Protein AF-A0A7V9GQA6-F1 (afdb_monomer)

Radius of gyration: 10.42 Å; Cα contacts (8 Å, |Δi|>4): 87; chains: 1; bounding box: 25×18×23 Å

Sequence (61 aa):
MEKIELKTNIINQDDVAKVTSGLDKAFGKGKWSVDLKSANKVLHIEACEIDETEVISVITQ

Mean predicted aligned error: 3.98 Å

Solvent-accessible surface area (backbone atoms only — not comparable to full-atom values): 3630 Å² total; per-residue (Å²): 120,47,73,51,79,39,80,44,87,55,76,52,71,69,50,45,60,67,28,43,67,46,47,35,69,75,55,34,80,87,24,57,50,73,42,66,82,50,96,70,15,39,35,37,39,48,31,83,78,83,56,69,68,61,53,51,55,43,70,69,109

Nearest PDB structures (foldseek):
  2n2t-assembly1_A  TM=5.374E-01  e=8.639E-02  synthetic construct
  6sgb-assembly1_FT  TM=5.394E-01  e=3.367E-01  Trypanosoma brucei brucei
  6sgb-assembly1_FS  TM=5.366E-01  e=3.367E-01  Trypanosoma brucei brucei
  7dv8-assembly1_K  TM=6.021E-01  e=5.971E-01  Oryza sativa Japonica Group
  8ure-assembly1_G  TM=4.624E-01  e=1.515E+00  synthetic construct

Secondary structure (DSSP, 8-state):
-EEEEEE----SHHHHHHHHHHHHHHT-TTSEEEE-SSTT-EEEEEESS--HHHHHHHHT-

Foldseek 3Di:
DDKDKDQAPQQDVVLVVQLVVVCCVPQNPPQWDWDNPDPRIIIMGHHPDDDVVSVRVSSVD

Structure (mmCIF, N/CA/C/O backbone):
data_AF-A0A7V9GQA6-F1
#
_entry.id   AF-A0A7V9GQA6-F1
#
loop_
_atom_site.group_PDB
_atom_site.id
_atom_site.type_symbol
_atom_site.label_atom_id
_atom_site.label_alt_id
_atom_site.label_comp_id
_atom_site.label_asym_id
_atom_site.label_entity_id
_atom_site.label_seq_id
_atom_site.pdbx_PDB_ins_code
_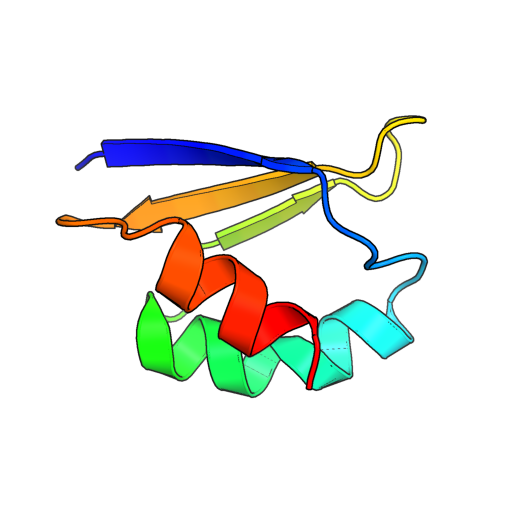atom_site.Cartn_x
_atom_site.Cartn_y
_atom_site.Cartn_z
_atom_site.occupancy
_atom_site.B_iso_or_equiv
_atom_site.auth_seq_id
_atom_site.auth_comp_id
_atom_site.auth_asym_id
_atom_site.auth_atom_id
_atom_site.pdbx_PDB_model_num
ATOM 1 N N . MET A 1 1 ? -18.002 9.677 0.500 1.00 67.00 1 MET A N 1
ATOM 2 C CA . MET A 1 1 ? -16.803 8.897 0.139 1.00 67.00 1 MET A CA 1
ATOM 3 C C . MET A 1 1 ? -15.811 9.889 -0.399 1.00 67.00 1 MET A C 1
ATOM 5 O O . MET A 1 1 ? -16.121 10.559 -1.379 1.00 67.00 1 MET A O 1
ATOM 9 N N . GLU A 1 2 ? -14.700 10.033 0.301 1.00 81.38 2 GLU A N 1
ATOM 10 C CA . GLU A 1 2 ? -13.595 10.884 -0.106 1.00 81.38 2 GLU A CA 1
ATOM 11 C C . GLU A 1 2 ? -12.584 10.043 -0.869 1.00 81.38 2 GLU A C 1
ATOM 13 O O . GLU A 1 2 ? -12.426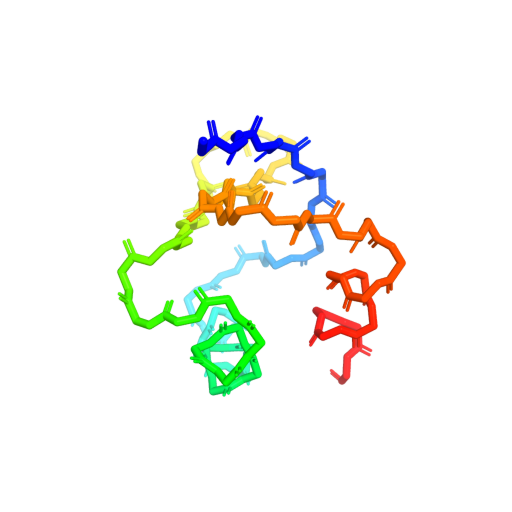 8.847 -0.613 1.00 81.38 2 GLU A O 1
ATOM 18 N N . LYS A 1 3 ? -11.943 10.673 -1.848 1.00 87.56 3 LYS A N 1
ATOM 19 C CA . LYS A 1 3 ? -10.870 10.076 -2.624 1.00 87.56 3 LYS A CA 1
ATOM 20 C C . LYS A 1 3 ? -9.679 11.004 -2.553 1.00 87.56 3 LYS A C 1
ATOM 22 O O . LYS A 1 3 ? -9.806 12.163 -2.941 1.00 87.56 3 LYS A O 1
ATOM 27 N N . ILE A 1 4 ? -8.550 10.491 -2.084 1.00 89.19 4 ILE A N 1
ATOM 28 C CA . ILE A 1 4 ? -7.302 11.250 -2.059 1.00 89.19 4 ILE A CA 1
ATOM 29 C C . ILE A 1 4 ? -6.209 10.533 -2.831 1.00 89.19 4 ILE A C 1
ATOM 31 O O . ILE A 1 4 ? -6.242 9.315 -3.033 1.00 89.19 4 ILE A O 1
ATOM 35 N N . GLU A 1 5 ? -5.240 11.330 -3.253 1.00 89.31 5 GLU A N 1
ATOM 36 C CA . GLU A 1 5 ? -4.083 10.909 -4.020 1.00 89.31 5 GLU A CA 1
ATOM 37 C C . GLU A 1 5 ? -2.839 11.423 -3.312 1.00 89.31 5 GLU A C 1
ATOM 39 O O . GLU A 1 5 ? -2.639 12.628 -3.166 1.00 89.31 5 GLU A O 1
ATOM 44 N N . LEU A 1 6 ? -2.003 10.498 -2.861 1.00 88.94 6 LEU A N 1
ATOM 45 C CA . LEU A 1 6 ? -0.822 10.798 -2.068 1.00 88.94 6 LEU A CA 1
ATOM 46 C C . LEU A 1 6 ? 0.420 10.332 -2.808 1.00 88.94 6 LEU A C 1
ATOM 48 O O . LEU A 1 6 ? 0.457 9.225 -3.351 1.00 88.94 6 LEU A O 1
ATOM 52 N N . LYS A 1 7 ? 1.474 11.151 -2.798 1.00 88.31 7 LYS A N 1
ATOM 53 C CA . LYS A 1 7 ? 2.787 10.680 -3.247 1.00 88.31 7 LYS A CA 1
ATOM 54 C C . LYS A 1 7 ? 3.274 9.607 -2.287 1.00 88.31 7 LYS A C 1
ATOM 56 O O . LYS A 1 7 ? 3.260 9.806 -1.075 1.00 88.31 7 LYS A O 1
ATOM 61 N N . THR A 1 8 ? 3.722 8.487 -2.837 1.00 87.12 8 THR A N 1
ATOM 62 C CA . THR A 1 8 ? 4.185 7.351 -2.049 1.00 87.12 8 THR A CA 1
ATOM 63 C C . THR A 1 8 ? 5.612 6.963 -2.405 1.00 87.12 8 THR A C 1
ATOM 65 O O . THR A 1 8 ? 6.068 7.119 -3.538 1.00 87.12 8 THR A O 1
ATOM 68 N N . ASN A 1 9 ? 6.314 6.413 -1.419 1.00 85.06 9 ASN A N 1
ATOM 69 C CA . ASN A 1 9 ? 7.636 5.827 -1.607 1.00 85.06 9 ASN A CA 1
ATOM 70 C C . ASN A 1 9 ? 7.573 4.374 -2.097 1.00 85.06 9 ASN A C 1
ATOM 72 O O . ASN A 1 9 ? 8.619 3.771 -2.299 1.00 85.06 9 ASN A O 1
ATOM 76 N N . ILE A 1 10 ? 6.383 3.806 -2.314 1.00 87.25 10 ILE A N 1
ATOM 77 C CA . ILE A 1 10 ? 6.213 2.441 -2.828 1.00 87.25 10 ILE A CA 1
ATOM 78 C C . ILE A 1 10 ? 6.735 2.374 -4.271 1.00 87.25 10 ILE A C 1
ATOM 80 O O . ILE A 1 10 ? 6.216 3.043 -5.164 1.00 87.25 10 ILE A O 1
ATOM 84 N N . ILE A 1 11 ? 7.784 1.579 -4.507 1.00 85.56 11 ILE A N 1
ATOM 85 C CA . ILE A 1 11 ? 8.556 1.598 -5.763 1.00 85.56 11 ILE A CA 1
ATOM 86 C C . ILE A 1 11 ? 8.199 0.429 -6.683 1.00 85.56 11 ILE A C 1
ATOM 88 O O . ILE A 1 11 ? 8.285 0.553 -7.904 1.00 85.56 11 ILE A O 1
ATOM 92 N N . ASN A 1 12 ? 7.841 -0.710 -6.102 1.00 86.88 12 ASN A N 1
ATOM 93 C CA . ASN A 1 12 ? 7.662 -1.986 -6.787 1.00 86.88 12 ASN A CA 1
ATOM 94 C C . ASN A 1 12 ? 6.523 -2.789 -6.129 1.00 86.88 12 ASN A C 1
ATOM 96 O O . ASN A 1 12 ? 5.934 -2.363 -5.135 1.00 86.88 12 ASN A O 1
ATOM 100 N N . GLN A 1 13 ? 6.207 -3.959 -6.688 1.00 87.19 13 GLN A N 1
ATOM 101 C CA . GLN A 1 13 ? 5.152 -4.816 -6.142 1.00 87.19 13 GLN A CA 1
ATOM 102 C C . GLN A 1 13 ? 5.492 -5.427 -4.774 1.00 87.19 13 GLN A C 1
ATOM 104 O O . GLN A 1 13 ? 4.572 -5.661 -3.993 1.00 87.19 13 GLN A O 1
ATOM 109 N N . ASP A 1 14 ? 6.767 -5.652 -4.451 1.00 89.06 14 ASP A N 1
ATOM 110 C CA . ASP A 1 14 ? 7.174 -6.133 -3.125 1.00 89.06 14 ASP A CA 1
ATOM 111 C C . ASP A 1 14 ? 6.844 -5.110 -2.030 1.00 89.06 14 ASP A C 1
ATOM 113 O O . ASP A 1 14 ? 6.327 -5.472 -0.974 1.00 89.06 14 ASP A O 1
ATOM 117 N N . ASP A 1 15 ? 7.071 -3.822 -2.288 1.00 89.06 15 ASP A N 1
ATOM 118 C CA . ASP A 1 15 ? 6.712 -2.748 -1.362 1.00 89.06 15 ASP A CA 1
ATOM 119 C C . ASP A 1 15 ? 5.191 -2.624 -1.221 1.00 89.06 15 ASP A C 1
ATOM 121 O O . ASP A 1 15 ? 4.697 -2.452 -0.108 1.00 89.06 15 ASP A O 1
ATOM 125 N N . VAL A 1 16 ? 4.434 -2.814 -2.314 1.00 89.88 16 VAL A N 1
ATOM 126 C CA . VAL A 1 16 ? 2.964 -2.907 -2.251 1.00 89.88 16 VAL A CA 1
ATOM 127 C C . VAL A 1 16 ? 2.551 -4.044 -1.315 1.00 89.88 16 VAL A C 1
ATOM 129 O O . VAL A 1 16 ? 1.702 -3.839 -0.449 1.00 89.88 16 VAL A O 1
ATOM 132 N N . ALA A 1 17 ? 3.152 -5.231 -1.441 1.00 89.81 17 ALA A N 1
ATOM 133 C CA . ALA A 1 17 ? 2.805 -6.392 -0.622 1.00 89.81 17 ALA A CA 1
ATOM 134 C C . ALA A 1 17 ? 3.055 -6.163 0.880 1.00 89.81 17 ALA A C 1
ATOM 136 O O . ALA A 1 17 ? 2.244 -6.599 1.701 1.00 89.81 17 ALA A O 1
ATOM 137 N N . LYS A 1 18 ? 4.119 -5.434 1.248 1.00 89.88 18 LYS A N 1
ATOM 138 C CA . LYS A 1 18 ? 4.416 -5.086 2.651 1.00 89.88 18 LYS A CA 1
ATOM 139 C C . LYS A 1 18 ? 3.336 -4.196 3.261 1.00 89.88 18 LYS A C 1
ATOM 141 O O . LYS A 1 18 ? 2.863 -4.468 4.362 1.00 89.88 18 LYS A O 1
ATOM 146 N N . VAL A 1 19 ? 2.906 -3.170 2.528 1.00 89.25 19 VAL A N 1
ATOM 147 C CA . VAL A 1 19 ? 1.933 -2.189 3.036 1.00 89.25 19 VAL A CA 1
ATOM 148 C C . VAL A 1 19 ? 0.482 -2.641 2.857 1.00 89.25 19 VAL A C 1
ATOM 150 O O . VAL A 1 19 ? -0.400 -2.132 3.541 1.00 89.25 19 VAL A O 1
ATOM 153 N N . 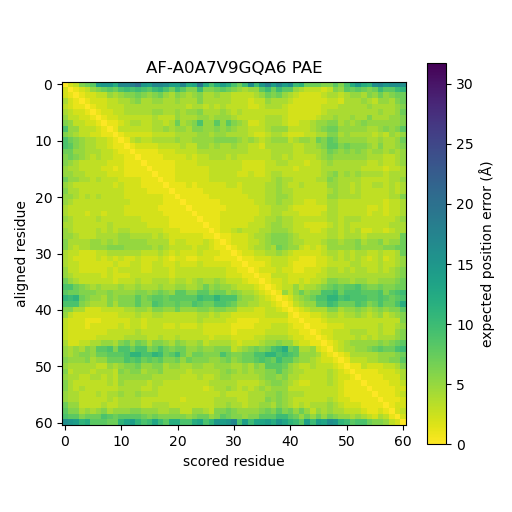THR A 1 20 ? 0.227 -3.633 1.990 1.00 91.12 20 THR A N 1
ATOM 154 C CA . THR A 1 20 ? -1.113 -4.174 1.681 1.00 91.12 20 THR A CA 1
ATOM 155 C C . THR A 1 20 ? -1.888 -4.507 2.948 1.00 91.12 20 THR A C 1
ATOM 157 O O . THR A 1 20 ? -3.030 -4.092 3.108 1.00 91.12 20 THR A 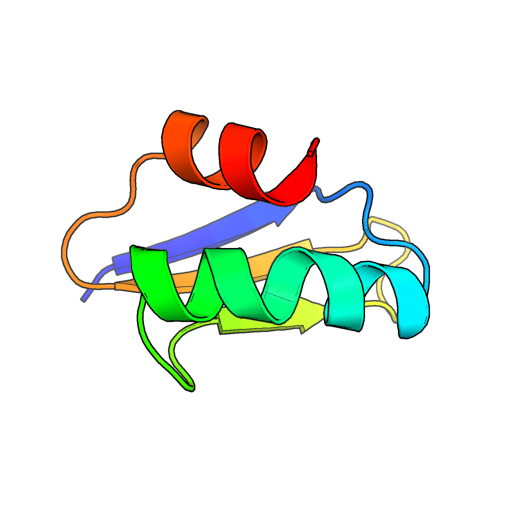O 1
ATOM 160 N N . SER A 1 21 ? -1.253 -5.213 3.888 1.00 91.31 21 SER A N 1
ATOM 161 C CA . SER A 1 21 ? -1.915 -5.617 5.133 1.00 91.31 21 SER A CA 1
ATOM 162 C C . SER A 1 21 ? -2.272 -4.432 6.033 1.00 91.31 21 SER A C 1
ATOM 164 O O . SER A 1 21 ? -3.260 -4.504 6.761 1.00 91.31 21 SER A O 1
ATOM 166 N N . GLY A 1 22 ? -1.475 -3.360 6.013 1.00 90.12 22 GLY A N 1
ATOM 167 C CA . GLY A 1 22 ? -1.758 -2.137 6.761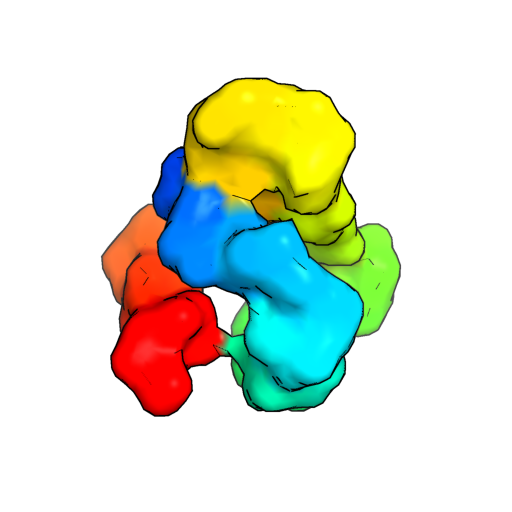 1.00 90.12 22 GLY A CA 1
ATOM 168 C C . GLY A 1 22 ? -2.878 -1.328 6.110 1.00 90.12 22 GLY A C 1
ATOM 169 O O . GLY A 1 2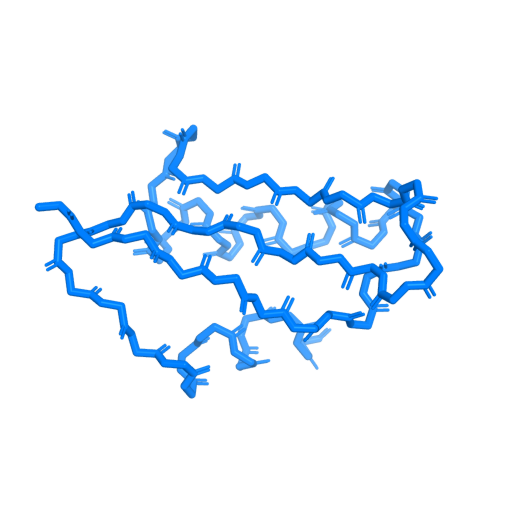2 ? -3.830 -0.952 6.787 1.00 90.12 22 GLY A O 1
ATOM 170 N N . LEU A 1 23 ? -2.819 -1.152 4.788 1.00 89.44 23 LEU A N 1
ATOM 171 C CA . LEU A 1 23 ? -3.827 -0.420 4.019 1.00 89.44 23 LEU A CA 1
ATOM 172 C C . LEU A 1 23 ? -5.192 -1.121 4.053 1.00 89.44 23 LEU A C 1
ATOM 174 O O . LEU A 1 23 ? -6.214 -0.467 4.239 1.00 89.44 23 LEU A O 1
ATOM 178 N N . ASP A 1 24 ? -5.222 -2.452 3.964 1.00 91.69 24 ASP A N 1
ATOM 179 C CA . ASP A 1 24 ? -6.456 -3.236 4.086 1.00 91.69 24 ASP A CA 1
ATOM 180 C C . ASP A 1 24 ? -7.087 -3.140 5.479 1.00 91.69 24 ASP A C 1
ATOM 182 O O . ASP A 1 24 ? -8.310 -3.213 5.597 1.00 91.69 24 ASP A O 1
ATOM 186 N N . LYS A 1 25 ? -6.272 -3.001 6.533 1.00 89.69 25 LYS A N 1
ATOM 187 C CA . LYS A 1 25 ? -6.759 -2.831 7.909 1.00 89.69 25 LYS A CA 1
ATOM 188 C C . LYS A 1 25 ? -7.260 -1.414 8.176 1.00 89.69 25 LYS A C 1
ATOM 190 O O . LYS A 1 25 ? -8.259 -1.278 8.870 1.00 89.69 25 LYS A O 1
ATOM 195 N N . ALA A 1 26 ? -6.572 -0.404 7.647 1.00 88.19 26 ALA A N 1
ATOM 196 C CA . ALA A 1 26 ? -6.908 1.003 7.853 1.00 88.19 26 ALA A CA 1
ATOM 197 C C . ALA A 1 26 ? -8.095 1.445 6.981 1.00 88.19 26 ALA A C 1
ATOM 199 O O . ALA A 1 26 ? -9.088 1.960 7.481 1.00 88.19 26 ALA A O 1
ATOM 200 N N . PHE A 1 27 ? -8.035 1.171 5.674 1.00 88.44 27 PHE A N 1
ATOM 201 C CA . PHE A 1 27 ? -8.980 1.715 4.689 1.00 88.44 27 PHE A CA 1
ATOM 202 C C . PHE A 1 27 ? -9.966 0.677 4.147 1.00 88.44 27 PHE A C 1
ATOM 204 O O . PHE A 1 27 ? -10.999 1.033 3.581 1.00 88.44 27 PHE A O 1
ATOM 211 N N . GLY A 1 28 ? -9.674 -0.611 4.330 1.00 88.06 28 GLY A N 1
ATOM 212 C CA . GLY A 1 28 ? -10.482 -1.713 3.821 1.00 88.06 28 GLY A CA 1
ATOM 213 C C . GLY A 1 28 ? -10.013 -2.243 2.465 1.00 88.06 28 GLY A C 1
ATOM 214 O O . GLY A 1 28 ? -9.433 -1.540 1.633 1.00 88.06 28 GLY A O 1
ATOM 215 N N . LYS A 1 29 ? -10.304 -3.523 2.220 1.00 90.00 29 LYS A N 1
ATOM 216 C CA . LYS A 1 29 ? -9.944 -4.205 0.969 1.00 90.00 29 LYS A CA 1
ATOM 217 C C . LYS A 1 29 ? -10.631 -3.575 -0.238 1.00 90.00 29 LYS A C 1
ATOM 219 O O . LYS A 1 29 ? -11.847 -3.392 -0.246 1.00 90.00 29 LYS A O 1
ATOM 224 N N . GLY A 1 30 ? -9.844 -3.291 -1.2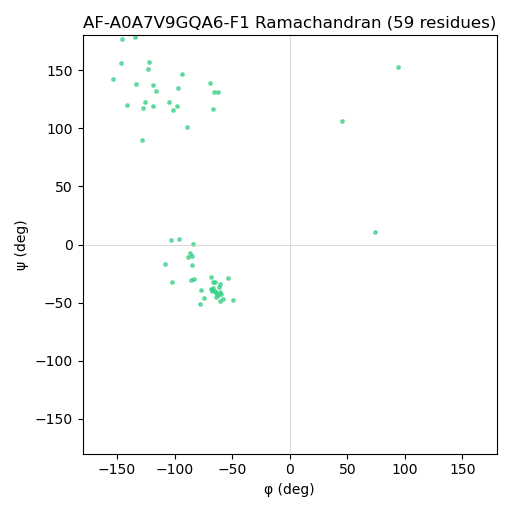76 1.00 88.69 30 GLY A N 1
ATOM 225 C CA . GLY A 1 30 ? -10.331 -2.698 -2.527 1.00 88.69 30 GLY A CA 1
ATOM 226 C C . GLY A 1 30 ? -10.673 -1.210 -2.429 1.00 88.69 30 GLY A C 1
ATOM 227 O O . GLY A 1 30 ? -11.274 -0.667 -3.351 1.00 88.69 30 GLY A O 1
ATOM 228 N N . LYS A 1 31 ? -10.309 -0.552 -1.322 1.00 91.44 31 LYS A N 1
ATOM 229 C CA . LYS A 1 31 ? -10.468 0.894 -1.122 1.00 91.44 31 LYS A CA 1
ATOM 230 C C . LYS A 1 31 ? -9.211 1.691 -1.435 1.00 91.44 31 LYS A C 1
ATOM 232 O O . LYS A 1 31 ? -9.186 2.891 -1.216 1.00 91.44 31 LYS A O 1
ATOM 237 N N . TRP A 1 32 ? -8.165 1.051 -1.934 1.00 92.31 32 TRP A N 1
ATOM 238 C CA . TRP A 1 32 ? -6.912 1.715 -2.249 1.00 92.31 32 TRP A CA 1
ATOM 239 C C . TRP A 1 32 ? -6.247 1.065 -3.461 1.00 92.31 32 TRP A C 1
ATOM 241 O O . TRP A 1 32 ? -6.502 -0.099 -3.782 1.00 92.31 32 TRP A O 1
ATOM 251 N N . SER A 1 33 ? -5.394 1.820 -4.147 1.00 91.62 33 SER A N 1
ATOM 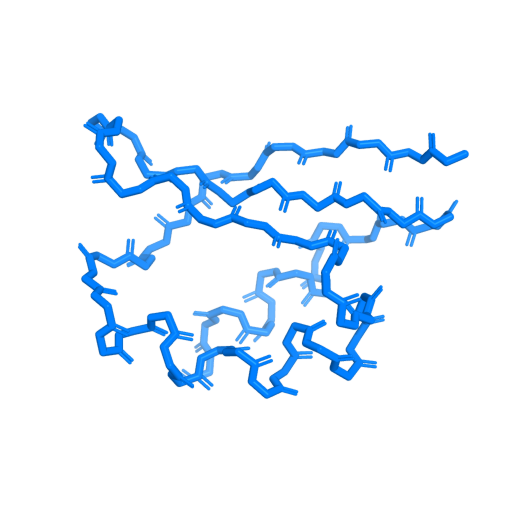252 C CA . SER A 1 33 ? -4.607 1.336 -5.281 1.00 91.62 33 SER A CA 1
ATOM 253 C C . SER A 1 33 ? -3.325 2.140 -5.436 1.00 91.62 33 SER A C 1
ATOM 255 O O . SER A 1 33 ? -3.342 3.357 -5.273 1.00 91.62 33 SER A O 1
ATOM 257 N N . VAL A 1 34 ? -2.229 1.481 -5.802 1.00 91.00 34 VAL A N 1
ATOM 258 C CA . VAL A 1 34 ? -0.944 2.144 -6.052 1.00 91.00 34 VAL A CA 1
ATOM 259 C C . VAL A 1 34 ? -0.684 2.209 -7.551 1.00 91.00 34 VAL A C 1
ATOM 261 O O . VAL A 1 34 ? -0.615 1.180 -8.224 1.00 91.00 34 VAL A O 1
ATOM 264 N N . ASP A 1 35 ? -0.488 3.417 -8.065 1.00 90.81 35 ASP A N 1
ATOM 265 C CA . ASP A 1 35 ? 0.008 3.655 -9.409 1.00 90.81 35 ASP A CA 1
ATOM 266 C C . ASP A 1 35 ? 1.540 3.710 -9.403 1.00 90.81 35 ASP A C 1
ATOM 268 O O . ASP A 1 35 ? 2.158 4.707 -9.032 1.00 90.81 35 ASP A O 1
ATOM 272 N N . LEU A 1 36 ? 2.158 2.602 -9.820 1.00 87.31 36 LEU A N 1
ATOM 273 C CA . LEU A 1 36 ? 3.614 2.476 -9.967 1.00 87.31 36 LEU A CA 1
ATOM 274 C C . LEU A 1 36 ? 4.124 2.961 -11.335 1.00 87.31 36 LEU A C 1
ATOM 276 O O . LEU A 1 36 ? 5.332 2.988 -11.565 1.00 87.31 36 LEU A O 1
ATOM 280 N N . LYS A 1 37 ? 3.217 3.288 -12.265 1.00 84.62 37 LYS A N 1
ATOM 281 C CA . LYS A 1 37 ? 3.555 3.671 -13.644 1.00 84.62 37 LYS A CA 1
ATOM 282 C C . LYS A 1 37 ? 3.877 5.157 -13.765 1.00 84.62 37 LYS A C 1
ATOM 284 O O . LYS A 1 37 ? 4.688 5.538 -14.607 1.00 84.62 37 LYS A O 1
ATOM 289 N N . SER A 1 38 ? 3.261 5.992 -12.935 1.00 82.31 38 SER A N 1
ATOM 290 C CA . SER A 1 38 ? 3.543 7.419 -12.875 1.00 82.31 38 SER A CA 1
ATOM 291 C C . SER A 1 38 ? 4.930 7.668 -12.299 1.00 82.31 38 SER A C 1
ATOM 293 O O . SER A 1 38 ? 5.307 7.086 -11.283 1.00 82.31 38 SER A O 1
ATOM 295 N N . ALA A 1 39 ? 5.661 8.621 -12.883 1.00 79.88 39 ALA A N 1
ATOM 296 C CA . ALA A 1 39 ? 6.978 9.036 -12.390 1.00 79.88 39 ALA A CA 1
ATOM 297 C C . ALA A 1 39 ? 6.965 9.432 -10.900 1.00 79.88 39 ALA A C 1
ATOM 299 O O . ALA A 1 39 ? 7.962 9.273 -10.202 1.00 79.88 39 ALA A O 1
ATOM 300 N N . ASN A 1 40 ? 5.817 9.919 -10.419 1.00 80.12 40 ASN A N 1
ATOM 301 C CA . ASN A 1 40 ? 5.631 10.370 -9.045 1.00 80.12 40 ASN A CA 1
ATOM 302 C C . ASN A 1 40 ? 5.194 9.282 -8.060 1.00 80.12 40 ASN A C 1
ATOM 304 O O . ASN A 1 40 ? 5.217 9.592 -6.877 1.00 80.12 40 ASN A O 1
ATOM 308 N N . LYS A 1 41 ? 4.806 8.084 -8.532 1.00 87.62 41 LYS A N 1
ATOM 309 C CA . LYS A 1 41 ? 4.214 6.979 -7.752 1.00 87.62 41 LYS A CA 1
ATOM 310 C C . LYS A 1 41 ? 3.114 7.433 -6.793 1.00 87.62 41 LYS A C 1
ATOM 312 O O . LYS A 1 41 ? 3.368 8.031 -5.748 1.00 87.62 41 LYS A O 1
ATOM 317 N N . VAL A 1 42 ? 1.870 7.142 -7.141 1.00 90.50 42 VAL A N 1
ATOM 318 C CA . VAL A 1 42 ? 0.715 7.705 -6.431 1.00 90.50 42 VAL A CA 1
ATOM 319 C C . VAL A 1 42 ? -0.073 6.598 -5.749 1.00 90.50 42 VAL A C 1
ATOM 321 O O . VAL A 1 42 ? -0.375 5.577 -6.355 1.00 90.50 42 VAL A O 1
ATOM 324 N N . LEU A 1 43 ? -0.403 6.790 -4.476 1.00 91.19 43 LEU A N 1
ATOM 325 C CA . LEU A 1 43 ? -1.342 5.956 -3.740 1.00 91.19 43 LEU A CA 1
ATOM 326 C C . LEU A 1 43 ? -2.706 6.647 -3.753 1.00 91.19 43 LEU A C 1
ATOM 328 O O . LEU A 1 43 ? -2.849 7.762 -3.258 1.00 91.19 43 LEU A O 1
ATOM 332 N N . HIS A 1 44 ? -3.697 5.972 -4.319 1.00 92.12 44 HIS A N 1
ATOM 333 C CA . HIS A 1 44 ? -5.089 6.398 -4.303 1.00 92.12 44 HIS A CA 1
ATOM 334 C C . HIS A 1 44 ? -5.813 5.674 -3.173 1.00 92.12 44 HIS A C 1
ATOM 336 O O . HIS A 1 44 ? -5.660 4.458 -3.038 1.00 92.12 44 HIS A O 1
ATOM 342 N N . ILE A 1 45 ? -6.612 6.400 -2.394 1.00 91.06 45 ILE A N 1
ATOM 343 C CA . ILE A 1 45 ? -7.413 5.849 -1.292 1.00 91.06 45 ILE A CA 1
ATOM 344 C C . ILE A 1 45 ? -8.829 6.404 -1.383 1.00 91.06 45 ILE A C 1
ATOM 346 O O . ILE A 1 45 ? -9.013 7.588 -1.645 1.00 91.06 45 ILE A O 1
ATOM 350 N N . GLU A 1 46 ? -9.816 5.541 -1.165 1.00 90.50 46 GLU A N 1
ATOM 351 C CA . GLU A 1 46 ? -11.249 5.807 -1.238 1.00 90.50 46 GLU A CA 1
ATOM 352 C C . GLU A 1 46 ? -11.948 5.329 0.047 1.00 90.50 46 GLU A C 1
ATOM 354 O O . GLU A 1 46 ? -12.424 4.195 0.129 1.00 90.50 46 GLU A O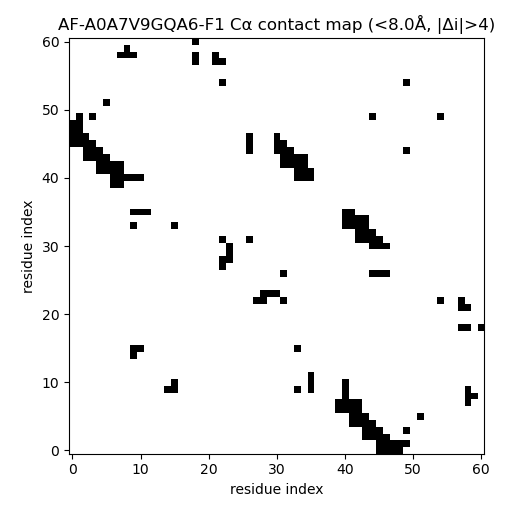 1
ATOM 359 N N . ALA A 1 47 ? -12.050 6.194 1.057 1.00 85.50 47 ALA A N 1
ATOM 360 C CA . ALA A 1 47 ? -12.680 5.887 2.345 1.00 85.50 47 ALA A CA 1
ATOM 361 C C . ALA A 1 47 ? -13.631 7.010 2.798 1.00 85.50 47 ALA A C 1
ATOM 363 O O . ALA A 1 47 ? -13.871 7.975 2.072 1.00 85.50 47 ALA A O 1
ATOM 364 N N . CYS A 1 48 ? -14.291 6.839 3.945 1.00 77.94 48 CYS A N 1
ATOM 365 C CA . CYS A 1 48 ? -15.275 7.818 4.421 1.00 77.94 48 CYS A CA 1
ATOM 366 C C . CYS A 1 48 ? -14.637 8.999 5.161 1.00 77.94 48 CYS A C 1
ATOM 368 O O . CYS A 1 48 ? -15.187 10.088 5.087 1.00 77.94 48 CYS A O 1
ATOM 370 N N . GLU A 1 49 ? -13.501 8.763 5.814 1.00 80.12 49 GLU A N 1
ATOM 371 C CA . GLU A 1 49 ? -12.653 9.749 6.482 1.00 80.12 49 GLU A CA 1
ATOM 372 C C . GLU A 1 49 ? -11.215 9.309 6.195 1.00 80.12 49 GLU A C 1
ATOM 374 O O . GLU A 1 49 ? -10.865 8.160 6.480 1.00 80.12 49 GLU A O 1
ATOM 379 N N . ILE A 1 50 ? -10.418 10.156 5.539 1.00 81.44 50 ILE A N 1
ATOM 380 C CA . ILE A 1 50 ? -9.027 9.827 5.211 1.00 81.44 50 ILE A CA 1
ATOM 381 C C . ILE A 1 50 ? -8.109 10.828 5.895 1.00 81.44 50 ILE A C 1
ATOM 383 O O . ILE A 1 50 ? -8.158 12.021 5.608 1.00 81.44 50 ILE A O 1
ATOM 387 N N . ASP A 1 51 ? -7.252 10.316 6.770 1.00 85.50 51 ASP A N 1
ATOM 388 C CA . ASP A 1 51 ? -6.216 11.089 7.436 1.00 85.50 51 ASP A CA 1
ATOM 389 C C . ASP A 1 51 ? -4.861 10.836 6.759 1.00 85.50 51 ASP A C 1
ATOM 391 O O . ASP A 1 51 ? -4.348 9.716 6.752 1.00 85.50 51 ASP A O 1
ATOM 395 N N . GLU A 1 52 ? -4.274 11.873 6.156 1.00 84.44 52 GLU A N 1
ATOM 396 C CA . GLU A 1 52 ? -3.009 11.743 5.417 1.00 84.44 52 GLU A CA 1
ATOM 397 C C . GLU A 1 52 ? -1.863 11.246 6.314 1.00 84.44 52 GLU A C 1
ATOM 399 O O . GLU A 1 52 ? -1.000 10.491 5.858 1.00 84.44 52 GLU A O 1
ATOM 404 N N . THR A 1 53 ? -1.857 11.623 7.598 1.00 86.25 53 THR A N 1
ATOM 405 C CA . THR A 1 53 ? -0.833 11.180 8.551 1.00 86.25 53 THR A CA 1
ATOM 406 C C . THR A 1 53 ? -0.922 9.687 8.862 1.00 86.25 53 THR A C 1
ATOM 408 O O . THR A 1 53 ? 0.116 9.021 8.930 1.00 86.25 53 THR A O 1
ATOM 411 N N . GLU A 1 54 ? -2.128 9.131 8.974 1.00 85.75 54 GLU A N 1
ATOM 412 C CA . GLU A 1 54 ? -2.345 7.688 9.102 1.00 85.75 54 GLU A CA 1
ATOM 413 C C . GLU A 1 54 ? -1.841 6.942 7.861 1.00 85.75 54 GLU A C 1
ATOM 415 O O . GLU A 1 54 ? -1.123 5.946 7.984 1.00 85.75 54 GLU A O 1
ATOM 420 N N . VAL A 1 55 ? -2.125 7.464 6.662 1.00 86.06 55 VAL A N 1
ATOM 421 C CA . VAL A 1 55 ? -1.648 6.852 5.414 1.00 86.06 55 VAL A CA 1
ATOM 422 C C . VAL A 1 55 ? -0.122 6.806 5.370 1.00 86.06 55 VAL A C 1
ATOM 424 O O . VAL A 1 55 ? 0.451 5.753 5.078 1.00 86.06 55 VAL A O 1
ATOM 427 N N . ILE A 1 56 ? 0.544 7.925 5.676 1.00 86.50 56 ILE A N 1
ATOM 428 C CA . ILE A 1 56 ? 2.012 8.017 5.685 1.00 86.50 56 ILE A CA 1
ATOM 429 C C . ILE A 1 56 ? 2.607 7.028 6.696 1.00 86.50 56 ILE A C 1
ATOM 431 O O . ILE A 1 56 ? 3.591 6.353 6.385 1.00 86.50 56 ILE A O 1
ATOM 435 N N . SER A 1 57 ? 1.994 6.898 7.875 1.00 87.25 57 SER A N 1
ATOM 436 C CA . SER A 1 57 ? 2.410 5.940 8.904 1.00 87.25 57 SER A CA 1
ATOM 437 C C . SER A 1 57 ? 2.363 4.493 8.400 1.00 87.25 57 SER A C 1
ATOM 439 O O . SER A 1 57 ? 3.304 3.731 8.613 1.00 87.25 57 SER A O 1
ATOM 441 N N . VAL A 1 58 ? 1.313 4.120 7.660 1.00 86.81 58 VAL A N 1
ATOM 442 C CA . VAL A 1 58 ? 1.159 2.766 7.105 1.00 86.81 58 VAL A CA 1
ATOM 443 C C . VAL A 1 58 ? 2.205 2.451 6.031 1.00 86.81 58 VAL A C 1
ATOM 445 O O . VAL A 1 58 ? 2.712 1.332 5.989 1.00 86.81 58 VAL A O 1
ATOM 448 N N . ILE A 1 59 ? 2.536 3.411 5.161 1.00 84.19 59 ILE A N 1
ATOM 449 C CA . ILE A 1 59 ? 3.465 3.179 4.038 1.00 84.19 59 ILE A CA 1
ATOM 450 C C . ILE A 1 59 ? 4.949 3.335 4.397 1.00 84.19 59 ILE A C 1
ATOM 452 O O . ILE A 1 59 ? 5.800 3.012 3.571 1.00 84.19 59 ILE A O 1
ATOM 456 N N . THR A 1 60 ? 5.259 3.848 5.590 1.00 78.88 60 THR A N 1
ATOM 457 C CA . THR A 1 60 ? 6.638 4.092 6.062 1.00 78.88 60 THR A CA 1
ATOM 458 C C . THR A 1 60 ? 7.116 3.025 7.063 1.00 78.88 60 THR A C 1
ATOM 460 O O . THR A 1 60 ? 8.212 3.159 7.604 1.00 78.88 60 THR A O 1
ATOM 463 N N . GLN A 1 61 ? 6.312 1.984 7.325 1.00 61.84 61 GLN A N 1
ATOM 464 C CA . GLN A 1 61 ? 6.688 0.863 8.205 1.00 61.84 61 GLN A CA 1
ATOM 465 C C . GLN A 1 61 ? 7.880 0.044 7.702 1.00 61.84 61 GLN A C 1
ATOM 467 O O . GLN A 1 61 ? 8.004 -0.161 6.472 1.00 61.84 61 GLN A O 1
#

pLDDT: mean 86.68, std 5.39, range [61.84, 92.31]